Protein AF-A0A7S2WNM4-F1 (afdb_monomer_lite)

Radius of gyration: 21.68 Å; chains: 1; bounding box: 52×33×75 Å

Sequence (109 aa):
ALYSMICTMNHSCAPNVAVSYSPIEMPGAWRDSKDHETPVSGIPPLKAQVHALRDIEPGEELRFSYIDTSASLSERRLALSDYGFICSCPLCQSQQQSEGNLHVRPDEE

pLDDT: mean 84.74, std 17.52, range [47.5, 98.38]

InterPro domains:
  IPR001214 SET domain [PF00856] (8-66)
  IPR001214 SET domain [PS50280] (1-67)
  IPR046341 SET domain superfamily [G3DSA:2.170.270.10] (1-98)
  IPR046341 SET domain superfamily [SSF82199] (5-95)
  IPR050869 Histone-lysine N-methyltransferase [PTHR12197] (1-100)

Secondary structure (DSSP, 8-state):
---HHHHTSEE-SS-SEEEEEEE---TTTTS---SS---TTSPPPEEEEEEESS---TTPPPEE-SS-SSS-HHHHHHHHGGGT-----HHHHHHHHHHHGGG------

Structure (mmCIF, N/CA/C/O backbone):
data_AF-A0A7S2WNM4-F1
#
_entry.id   AF-A0A7S2WNM4-F1
#
loop_
_atom_site.group_PDB
_atom_site.id
_atom_site.type_symbol
_atom_site.label_atom_id
_atom_site.label_alt_id
_atom_site.label_comp_id
_atom_site.label_asym_id
_atom_site.label_entity_id
_atom_site.label_seq_id
_atom_site.pdbx_PDB_ins_code
_atom_site.Cartn_x
_atom_site.Cartn_y
_atom_site.Cartn_z
_atom_site.occupancy
_atom_site.B_i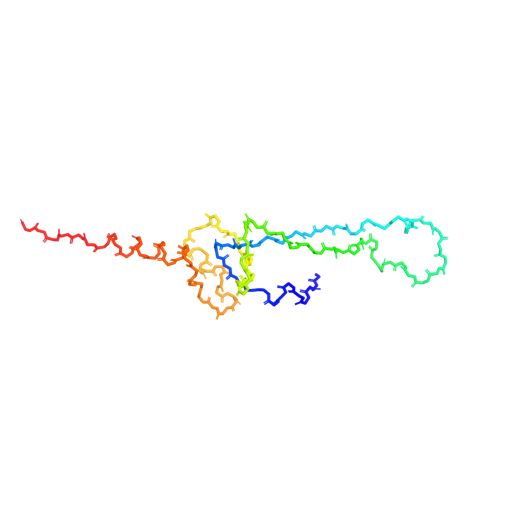so_or_equiv
_atom_site.auth_seq_id
_atom_site.auth_comp_id
_atom_site.auth_asym_id
_atom_site.auth_atom_id
_atom_site.pdbx_PDB_model_num
ATOM 1 N N . ALA A 1 1 ? 5.054 6.125 -13.451 1.00 81.94 1 ALA A N 1
ATOM 2 C CA . ALA A 1 1 ? 5.005 4.795 -14.096 1.00 81.94 1 ALA A CA 1
ATOM 3 C C . ALA A 1 1 ? 3.655 4.160 -13.792 1.00 81.94 1 ALA A C 1
ATOM 5 O O . ALA A 1 1 ? 3.102 4.464 -12.743 1.00 81.94 1 ALA A O 1
ATOM 6 N N . LEU A 1 2 ? 3.122 3.331 -14.690 1.00 90.75 2 LEU A N 1
ATOM 7 C CA . LEU A 1 2 ? 1.856 2.621 -14.496 1.00 90.75 2 LEU A CA 1
ATOM 8 C C . LEU A 1 2 ? 2.137 1.117 -14.455 1.00 90.75 2 LEU A C 1
ATOM 10 O O . LEU A 1 2 ? 2.809 0.603 -15.346 1.00 90.75 2 LEU A O 1
ATOM 14 N N . TYR A 1 3 ? 1.617 0.426 -13.442 1.00 94.81 3 TYR A N 1
ATOM 15 C CA . TYR A 1 3 ? 1.768 -1.021 -13.284 1.00 94.81 3 TYR A CA 1
ATOM 16 C C . TYR A 1 3 ? 0.392 -1.659 -13.156 1.00 94.81 3 TYR A C 1
ATOM 18 O O . TYR A 1 3 ? -0.135 -1.790 -12.054 1.00 94.81 3 TYR A O 1
ATOM 26 N N . SER A 1 4 ? -0.194 -2.060 -14.283 1.00 95.62 4 SER A N 1
ATOM 27 C CA . SER A 1 4 ? -1.604 -2.463 -14.344 1.00 95.62 4 SER A CA 1
ATOM 28 C C . SER A 1 4 ? -1.968 -3.584 -13.365 1.00 95.62 4 SER A C 1
ATOM 30 O O . SER A 1 4 ? -3.023 -3.514 -12.751 1.00 95.62 4 SER A O 1
ATOM 32 N N . MET A 1 5 ? -1.084 -4.567 -13.150 1.00 94.50 5 MET A N 1
ATOM 33 C CA . MET A 1 5 ? -1.326 -5.652 -12.181 1.00 94.50 5 MET A CA 1
ATOM 34 C C . MET A 1 5 ? -1.296 -5.187 -10.719 1.00 94.50 5 MET A C 1
ATOM 36 O O . MET A 1 5 ? -1.884 -5.821 -9.852 1.00 94.50 5 MET A O 1
ATOM 40 N N . ILE A 1 6 ? -0.582 -4.102 -10.419 1.00 96.44 6 ILE A N 1
ATOM 41 C CA . ILE A 1 6 ? -0.532 -3.543 -9.063 1.00 96.44 6 ILE A CA 1
ATOM 42 C C . ILE A 1 6 ? -1.749 -2.665 -8.816 1.00 96.44 6 ILE A C 1
ATOM 44 O O . ILE A 1 6 ? -2.322 -2.713 -7.734 1.00 96.44 6 ILE A O 1
ATOM 48 N N . CYS A 1 7 ? -2.193 -1.931 -9.838 1.00 96.19 7 CYS A N 1
ATOM 49 C CA . CYS A 1 7 ? -3.394 -1.104 -9.775 1.00 96.19 7 CYS A CA 1
ATOM 50 C C . CYS A 1 7 ? -4.683 -1.900 -9.500 1.00 96.19 7 CYS A C 1
ATOM 52 O O . CYS A 1 7 ? -5.686 -1.293 -9.146 1.00 96.19 7 CYS A O 1
ATOM 54 N N . THR A 1 8 ? -4.677 -3.229 -9.654 1.00 96.38 8 THR A N 1
ATOM 55 C CA . THR A 1 8 ? -5.819 -4.093 -9.316 1.00 96.38 8 THR A CA 1
ATOM 56 C C . THR A 1 8 ? -5.826 -4.579 -7.865 1.00 96.38 8 THR A C 1
ATOM 58 O O . THR A 1 8 ? -6.813 -5.174 -7.445 1.00 96.38 8 THR A O 1
ATOM 61 N N . MET A 1 9 ? -4.743 -4.390 -7.102 1.00 97.56 9 MET A N 1
ATOM 62 C CA . MET A 1 9 ? -4.699 -4.779 -5.688 1.00 97.56 9 MET A CA 1
ATOM 63 C C . MET A 1 9 ? -5.328 -3.693 -4.827 1.00 97.56 9 MET A C 1
ATOM 65 O O . MET A 1 9 ? -4.984 -2.527 -4.979 1.00 97.56 9 MET A O 1
ATOM 69 N N . ASN A 1 10 ? -6.197 -4.081 -3.897 1.00 97.94 10 ASN A N 1
ATOM 70 C CA . ASN A 1 10 ? -6.893 -3.134 -3.034 1.00 97.94 10 ASN A CA 1
ATOM 71 C C . ASN A 1 10 ? -6.053 -2.685 -1.831 1.00 97.94 10 ASN A C 1
ATOM 73 O O . ASN A 1 10 ? -5.019 -3.264 -1.482 1.00 97.94 10 ASN A O 1
ATOM 77 N N . HIS A 1 11 ? -6.561 -1.657 -1.156 1.00 97.94 11 HIS A N 1
ATOM 78 C CA . HIS A 1 11 ? -5.978 -1.102 0.053 1.00 97.94 11 HIS A CA 1
ATOM 79 C C . HIS A 1 11 ? -6.276 -1.931 1.316 1.00 97.94 11 HIS A C 1
ATOM 81 O O . HIS A 1 11 ? -7.405 -2.370 1.541 1.00 97.94 11 HIS A O 1
ATOM 87 N N . SER A 1 12 ? -5.298 -2.032 2.217 1.00 98.25 12 SER A N 1
ATOM 88 C CA . SER A 1 12 ? -5.508 -2.345 3.637 1.00 98.25 12 SER A CA 1
ATOM 89 C C . SER A 1 12 ? -4.512 -1.571 4.504 1.00 98.25 12 SER A C 1
ATOM 91 O O . SER A 1 12 ? -3.330 -1.517 4.171 1.00 98.25 12 SER A O 1
ATOM 93 N N . CYS A 1 13 ? -4.952 -1.029 5.650 1.00 97.62 13 CYS A N 1
ATOM 94 C CA . CYS A 1 13 ? -4.031 -0.469 6.653 1.00 97.62 13 CYS A CA 1
ATOM 95 C C . CYS A 1 13 ? -3.296 -1.563 7.455 1.00 97.62 13 CYS A C 1
ATOM 97 O O . CYS A 1 13 ? -2.354 -1.262 8.178 1.00 97.62 13 CYS A O 1
ATOM 99 N N . ALA A 1 14 ? -3.723 -2.822 7.321 1.00 96.81 14 ALA A N 1
ATOM 100 C CA . ALA A 1 14 ? -3.002 -4.017 7.755 1.00 96.81 14 ALA A CA 1
ATOM 101 C C . ALA A 1 14 ? -2.757 -4.906 6.520 1.00 96.81 14 ALA A C 1
ATOM 103 O O . ALA A 1 14 ? -3.520 -5.850 6.281 1.00 96.81 14 ALA A O 1
ATOM 104 N N . PRO A 1 15 ? -1.809 -4.531 5.647 1.00 97.81 15 PRO A N 1
ATOM 105 C CA . PRO A 1 15 ? -1.582 -5.229 4.388 1.00 97.81 15 PRO A CA 1
ATOM 106 C C . PRO A 1 15 ? -0.956 -6.611 4.608 1.00 97.81 15 PRO A C 1
ATOM 108 O O . PRO A 1 15 ? -0.290 -6.853 5.613 1.00 97.81 15 PRO A O 1
ATOM 111 N N . ASN A 1 16 ? -1.151 -7.514 3.647 1.00 98.25 16 ASN A N 1
ATOM 112 C CA . ASN A 1 16 ? -0.460 -8.809 3.600 1.00 98.25 16 ASN A CA 1
ATOM 113 C C . ASN A 1 16 ? 0.679 -8.826 2.570 1.00 98.25 16 ASN A C 1
ATOM 115 O O . ASN A 1 16 ? 1.508 -9.734 2.599 1.00 98.25 16 ASN A O 1
ATOM 119 N N . VAL A 1 17 ? 0.771 -7.799 1.720 1.00 98.31 17 VAL A N 1
ATOM 120 C CA . VAL A 1 17 ? 1.874 -7.607 0.779 1.00 98.31 17 VAL A CA 1
ATOM 121 C C . VAL A 1 17 ? 2.421 -6.179 0.815 1.00 98.31 17 VAL A C 1
ATOM 123 O O . VAL A 1 17 ? 1.704 -5.220 1.103 1.00 98.31 17 VAL A O 1
ATOM 126 N N . ALA A 1 18 ? 3.696 -6.027 0.469 1.00 97.62 18 ALA A N 1
ATOM 127 C CA . ALA A 1 18 ? 4.349 -4.745 0.223 1.00 97.62 18 ALA A CA 1
ATOM 128 C C . ALA A 1 18 ? 4.838 -4.659 -1.225 1.00 97.62 18 ALA A C 1
ATOM 130 O O . ALA A 1 18 ? 5.212 -5.665 -1.826 1.00 97.62 18 ALA A O 1
ATOM 131 N N . VAL A 1 19 ? 4.862 -3.448 -1.782 1.00 97.12 19 VAL A N 1
ATOM 132 C CA . VAL A 1 19 ? 5.335 -3.194 -3.146 1.00 97.12 19 VAL A CA 1
ATOM 133 C C . VAL A 1 19 ? 6.639 -2.407 -3.092 1.00 97.12 19 VAL A C 1
ATOM 135 O O . VAL A 1 19 ? 6.693 -1.340 -2.486 1.00 97.12 19 VAL A O 1
ATOM 138 N N . SER A 1 20 ? 7.683 -2.910 -3.747 1.00 95.75 20 SER A N 1
ATOM 139 C CA . SER A 1 20 ? 8.958 -2.207 -3.923 1.00 95.75 20 SER A CA 1
ATOM 140 C C . SER A 1 20 ? 9.225 -1.941 -5.399 1.00 95.75 20 SER A C 1
ATOM 142 O O . SER A 1 20 ? 8.924 -2.789 -6.240 1.00 95.75 20 SER A O 1
ATOM 144 N N . TYR A 1 21 ? 9.860 -0.814 -5.709 1.00 93.75 21 TYR A N 1
ATOM 145 C CA . TYR A 1 21 ? 10.250 -0.451 -7.070 1.00 93.75 21 TYR A CA 1
ATOM 146 C C . TYR A 1 21 ? 11.771 -0.376 -7.167 1.00 93.75 21 TYR A C 1
ATOM 148 O O . TYR A 1 21 ? 12.404 0.322 -6.378 1.00 93.75 21 TYR A O 1
ATOM 156 N N . SER A 1 22 ? 12.353 -1.084 -8.128 1.00 92.31 22 SER A N 1
ATOM 157 C CA . SER A 1 22 ? 13.797 -1.124 -8.360 1.00 92.31 22 SER A CA 1
ATOM 158 C C . SER A 1 22 ? 14.112 -0.856 -9.833 1.00 92.31 22 SER A C 1
ATOM 160 O O . SER A 1 22 ? 13.331 -1.242 -10.706 1.00 92.31 22 SER A O 1
ATOM 162 N N . PRO A 1 23 ? 15.225 -0.180 -10.159 1.00 89.44 23 PRO A N 1
ATOM 163 C CA . PRO A 1 23 ? 15.722 -0.132 -11.527 1.00 89.44 23 PRO A CA 1
ATOM 164 C C . PRO A 1 23 ? 15.975 -1.541 -12.060 1.00 89.44 23 PRO A C 1
ATOM 166 O O . PRO A 1 23 ? 16.502 -2.397 -11.350 1.00 89.44 23 PRO A O 1
ATOM 169 N N . ILE A 1 24 ? 15.636 -1.781 -13.322 1.00 83.62 24 ILE A N 1
ATOM 170 C CA . ILE A 1 24 ? 16.094 -2.976 -14.021 1.00 83.62 24 ILE A CA 1
ATOM 171 C C . ILE A 1 24 ? 17.558 -2.745 -14.376 1.00 83.62 24 ILE A C 1
ATOM 173 O O . ILE A 1 24 ? 17.883 -1.881 -15.195 1.00 83.62 24 ILE A O 1
ATOM 177 N N . GLU A 1 25 ? 18.443 -3.515 -13.751 1.00 79.06 25 GLU A N 1
ATOM 178 C CA . GLU A 1 25 ? 19.829 -3.598 -14.190 1.00 79.06 25 GLU A CA 1
ATOM 179 C C . GLU A 1 25 ? 19.848 -4.199 -15.596 1.00 79.06 25 GLU A C 1
ATOM 181 O O . GLU A 1 25 ? 19.433 -5.338 -15.803 1.00 79.06 25 GLU A O 1
ATOM 186 N N . MET A 1 26 ? 20.292 -3.409 -16.572 1.00 67.56 26 MET A N 1
ATOM 187 C CA . MET A 1 26 ? 20.465 -3.839 -17.957 1.00 67.56 26 MET A CA 1
ATOM 188 C C . MET A 1 26 ? 21.966 -4.013 -18.218 1.00 67.56 26 MET A C 1
ATOM 190 O O . MET A 1 26 ? 22.666 -3.015 -18.428 1.00 67.56 26 MET A O 1
ATOM 194 N N . PRO A 1 27 ? 22.503 -5.247 -18.212 1.00 61.09 27 PRO A N 1
ATOM 195 C CA . PRO A 1 27 ? 23.892 -5.482 -18.578 1.00 61.09 27 PRO A CA 1
ATOM 196 C C . PRO A 1 27 ? 24.077 -5.158 -20.068 1.00 61.09 27 PRO A C 1
ATOM 198 O O . PRO A 1 27 ? 23.556 -5.864 -20.925 1.00 61.09 27 PRO A O 1
ATOM 201 N N . GLY A 1 28 ? 24.801 -4.080 -20.390 1.00 57.00 28 GLY A N 1
ATOM 202 C CA . GLY A 1 28 ? 25.198 -3.754 -21.770 1.00 57.00 28 GLY A CA 1
ATOM 203 C C . GLY A 1 28 ? 24.528 -2.541 -22.429 1.00 57.00 28 GLY A C 1
ATOM 204 O O . GLY A 1 28 ? 24.915 -2.200 -23.542 1.00 57.00 28 GLY A O 1
ATOM 205 N N . ALA A 1 29 ? 23.621 -1.824 -21.754 1.00 54.50 29 ALA A N 1
ATOM 206 C CA . ALA A 1 29 ? 22.946 -0.636 -22.315 1.00 54.50 29 ALA A CA 1
ATOM 207 C C . ALA A 1 29 ? 23.858 0.601 -22.526 1.00 54.50 29 ALA A C 1
ATOM 209 O O . ALA A 1 29 ? 23.411 1.618 -23.047 1.00 54.50 29 ALA A O 1
ATOM 210 N N . TRP A 1 30 ? 25.139 0.506 -22.149 1.00 51.19 30 TRP A N 1
ATOM 211 C CA . TRP A 1 30 ? 26.173 1.531 -22.362 1.00 51.19 30 TRP A CA 1
ATOM 212 C C . TRP A 1 30 ? 27.168 1.173 -23.475 1.00 51.19 30 TRP A C 1
ATOM 214 O O . TRP A 1 30 ? 28.229 1.784 -23.562 1.00 51.19 30 TRP A O 1
ATOM 224 N N . ARG A 1 31 ? 26.902 0.145 -24.294 1.00 47.53 31 ARG A N 1
ATOM 225 C CA . ARG A 1 31 ? 27.747 -0.156 -25.458 1.00 47.53 31 ARG A CA 1
ATOM 226 C C . ARG A 1 31 ? 27.121 0.436 -26.706 1.00 47.53 31 ARG A C 1
ATOM 228 O O . ARG A 1 31 ? 26.156 -0.116 -27.222 1.00 47.53 31 ARG A O 1
ATOM 235 N N . ASP A 1 32 ? 27.700 1.554 -27.140 1.00 53.38 32 ASP A N 1
ATOM 236 C CA . ASP A 1 32 ? 27.685 2.135 -28.487 1.00 53.38 32 ASP A CA 1
ATOM 237 C C . ASP A 1 32 ? 26.940 1.291 -29.530 1.00 53.38 32 ASP A C 1
ATOM 239 O O . ASP A 1 32 ? 27.543 0.536 -30.291 1.00 53.38 32 ASP A O 1
ATOM 243 N N . SER A 1 33 ? 25.615 1.401 -29.565 1.00 51.69 33 SER A N 1
ATOM 244 C CA . SER A 1 33 ? 24.798 0.726 -30.568 1.00 51.69 33 SER A CA 1
ATOM 245 C C . SER A 1 33 ? 23.989 1.801 -31.270 1.00 51.69 33 SER A C 1
ATOM 247 O O . SER A 1 33 ? 23.172 2.483 -30.658 1.00 51.69 33 SER A O 1
ATOM 249 N N . LYS A 1 34 ? 24.246 1.977 -32.569 1.00 54.19 34 LYS A N 1
ATOM 250 C CA . LYS A 1 34 ? 23.494 2.851 -33.487 1.00 54.19 34 LYS A CA 1
ATOM 251 C C . LYS A 1 34 ? 22.068 2.335 -33.756 1.00 54.19 34 LYS A C 1
ATOM 253 O O . LYS A 1 34 ? 21.431 2.761 -34.716 1.00 54.19 34 LYS A O 1
ATOM 258 N N . ASP A 1 35 ? 21.570 1.460 -32.893 1.00 54.03 35 ASP A N 1
ATOM 259 C CA . ASP A 1 35 ? 20.331 0.726 -33.051 1.00 54.03 35 ASP A CA 1
ATOM 260 C C . ASP A 1 35 ? 19.308 1.268 -32.047 1.00 54.03 35 ASP A C 1
ATOM 262 O O . ASP A 1 35 ? 19.618 1.626 -30.911 1.00 54.03 35 ASP A O 1
ATOM 266 N N . HIS A 1 36 ? 18.087 1.427 -32.531 1.00 52.88 36 HIS A N 1
ATOM 267 C CA . HIS A 1 36 ? 17.098 2.417 -32.111 1.00 52.88 36 HIS A CA 1
ATOM 268 C C . HIS A 1 36 ? 16.329 2.069 -30.815 1.00 52.88 36 HIS A C 1
ATOM 270 O O . HIS A 1 36 ? 15.120 2.273 -30.745 1.00 52.88 36 HIS A O 1
ATOM 276 N N . GLU A 1 37 ? 17.004 1.553 -29.785 1.00 57.03 37 GLU A N 1
ATOM 277 C CA . GLU A 1 37 ? 16.364 1.073 -28.544 1.00 57.03 37 GLU A CA 1
ATOM 278 C C . GLU A 1 37 ? 16.946 1.704 -27.270 1.00 57.03 37 GLU A C 1
ATOM 280 O O . GLU A 1 37 ? 16.859 1.149 -26.174 1.00 57.03 37 GLU A O 1
ATOM 285 N N . THR A 1 38 ? 17.552 2.886 -27.383 1.00 55.44 38 THR A N 1
ATOM 286 C CA . THR A 1 38 ? 17.936 3.656 -26.199 1.00 55.44 38 THR A CA 1
ATOM 287 C C . THR A 1 38 ? 16.674 4.150 -25.477 1.00 55.44 38 THR A C 1
ATOM 289 O O . THR A 1 38 ? 15.798 4.754 -26.105 1.00 55.44 38 THR A O 1
ATOM 292 N N . PRO A 1 39 ? 16.534 3.936 -24.152 1.00 55.81 39 PRO A N 1
ATOM 293 C CA . PRO A 1 39 ? 15.469 4.567 -23.388 1.00 55.81 39 PRO A CA 1
ATOM 294 C C . PRO A 1 39 ? 15.580 6.080 -23.573 1.00 55.81 39 PRO A C 1
ATOM 296 O O . PRO A 1 39 ? 16.619 6.663 -23.265 1.00 55.81 39 PRO A O 1
ATOM 299 N N . VAL A 1 40 ? 14.500 6.704 -24.047 1.00 58.75 40 VAL A N 1
ATOM 300 C CA . VAL A 1 40 ? 14.389 8.109 -24.503 1.00 58.75 40 VAL A CA 1
ATOM 301 C C . VAL A 1 40 ? 14.917 9.155 -23.492 1.00 58.75 40 VAL A C 1
ATOM 303 O O . VAL A 1 40 ? 15.080 10.322 -23.826 1.00 58.75 40 VAL A O 1
ATOM 306 N N . SER A 1 41 ? 15.215 8.755 -22.252 1.00 63.50 41 SER A N 1
ATOM 307 C CA . SER A 1 41 ? 15.537 9.634 -21.125 1.00 63.50 41 SER A CA 1
ATOM 308 C C . SER A 1 41 ? 16.786 9.236 -20.314 1.00 63.50 41 SER A C 1
ATOM 310 O O . SER A 1 41 ? 17.095 9.924 -19.343 1.00 63.50 41 SER A O 1
ATOM 312 N N . GLY A 1 42 ? 17.494 8.143 -20.630 1.00 65.94 42 GLY A N 1
ATOM 313 C CA . GLY A 1 42 ? 18.620 7.674 -19.795 1.00 65.94 42 GLY A CA 1
ATOM 314 C C . GLY A 1 42 ? 18.223 7.198 -18.384 1.00 65.94 42 GLY A C 1
ATOM 315 O O . GLY A 1 42 ? 19.087 6.919 -17.556 1.00 65.94 42 GLY A O 1
ATOM 316 N N . ILE A 1 43 ? 16.919 7.088 -18.107 1.00 69.56 43 ILE A N 1
ATOM 317 C CA . ILE A 1 43 ? 16.376 6.511 -1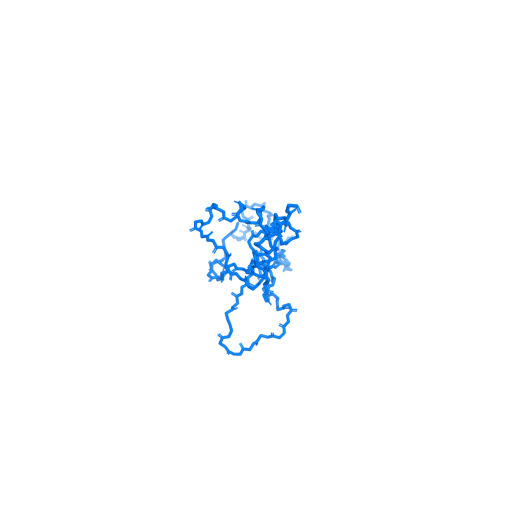6.877 1.00 69.56 43 ILE A CA 1
ATOM 318 C C . ILE A 1 43 ? 16.115 5.021 -17.142 1.00 69.56 43 ILE A C 1
ATOM 320 O O . ILE A 1 43 ? 15.400 4.703 -18.099 1.00 69.56 43 ILE A O 1
ATOM 324 N N . PRO A 1 44 ? 16.674 4.100 -16.335 1.00 76.88 44 PRO A N 1
ATOM 325 C CA . PRO A 1 44 ? 16.415 2.675 -16.493 1.00 76.88 44 PRO A CA 1
ATOM 326 C C . PRO A 1 44 ? 14.929 2.368 -16.255 1.00 76.88 44 PRO A C 1
ATOM 328 O O . PRO A 1 44 ? 14.298 3.002 -15.400 1.00 76.88 44 PRO A O 1
ATOM 331 N N . PRO A 1 45 ? 14.348 1.391 -16.974 1.00 82.06 45 PRO A N 1
ATOM 332 C CA . PRO A 1 45 ? 12.980 0.978 -16.710 1.00 82.06 45 PRO A CA 1
ATOM 333 C C . PRO A 1 45 ? 12.868 0.457 -15.273 1.00 82.06 45 PRO A C 1
ATOM 335 O O . PRO A 1 45 ? 13.786 -0.171 -14.747 1.00 82.06 45 PRO A O 1
ATOM 338 N N . LEU A 1 46 ? 11.743 0.744 -14.623 1.00 88.88 46 LEU A N 1
ATOM 339 C CA . LEU A 1 46 ? 11.490 0.331 -13.248 1.00 88.88 46 LEU A CA 1
ATOM 340 C C . LEU A 1 46 ? 10.762 -1.020 -13.225 1.00 88.88 46 LEU A C 1
ATOM 342 O O . LEU A 1 46 ? 9.813 -1.255 -13.974 1.00 88.88 46 LEU A O 1
ATOM 346 N N . LYS A 1 47 ? 11.192 -1.897 -12.322 1.00 92.19 47 LYS A N 1
ATOM 347 C CA . LYS A 1 47 ? 10.545 -3.154 -11.964 1.00 92.19 47 LYS A CA 1
ATOM 348 C C . LYS A 1 47 ? 9.793 -2.960 -10.660 1.00 92.19 47 LYS A C 1
ATOM 350 O O . LYS A 1 47 ? 10.373 -2.540 -9.663 1.00 92.19 47 LYS A O 1
ATOM 355 N N . ALA A 1 48 ? 8.518 -3.317 -10.650 1.00 94.94 48 ALA A N 1
ATOM 356 C CA . ALA A 1 48 ? 7.759 -3.428 -9.418 1.00 94.94 48 ALA A CA 1
ATOM 357 C C . ALA A 1 48 ? 7.779 -4.877 -8.917 1.00 94.94 48 ALA A C 1
ATOM 359 O O . ALA A 1 48 ? 7.649 -5.819 -9.700 1.00 94.94 48 ALA A O 1
ATOM 360 N N . GLN A 1 49 ? 7.960 -5.054 -7.614 1.00 96.56 49 GLN A N 1
ATOM 361 C CA . GLN A 1 49 ? 7.987 -6.352 -6.949 1.00 96.56 49 GLN A CA 1
ATOM 362 C C . GLN A 1 49 ? 6.988 -6.336 -5.802 1.00 96.56 49 GLN A C 1
ATOM 364 O O . GLN A 1 49 ? 6.957 -5.381 -5.029 1.00 96.56 49 GLN A O 1
ATOM 369 N N . VAL A 1 50 ? 6.187 -7.393 -5.705 1.00 97.69 50 VAL A N 1
ATOM 370 C CA . VAL A 1 50 ? 5.218 -7.593 -4.629 1.00 97.69 50 VAL A CA 1
ATOM 371 C C . VAL A 1 50 ? 5.779 -8.665 -3.704 1.00 97.69 50 VAL A C 1
ATOM 373 O O . VAL A 1 50 ? 6.086 -9.766 -4.156 1.00 97.69 50 VAL A O 1
ATOM 376 N N . HIS A 1 51 ? 5.939 -8.330 -2.430 1.00 98.06 51 HIS A N 1
ATOM 377 C CA . HIS A 1 51 ? 6.518 -9.201 -1.411 1.00 98.06 51 HIS A CA 1
ATOM 378 C C . HIS A 1 51 ? 5.463 -9.526 -0.366 1.00 98.06 51 HIS A C 1
ATOM 380 O O . HIS A 1 51 ? 4.800 -8.617 0.131 1.00 98.06 51 HIS A O 1
ATOM 386 N N . ALA A 1 52 ? 5.319 -10.801 -0.017 1.00 98.38 52 ALA A N 1
ATOM 387 C CA . ALA A 1 52 ? 4.464 -11.209 1.090 1.00 98.38 52 ALA A CA 1
ATOM 388 C C . ALA A 1 52 ? 5.072 -10.757 2.428 1.00 98.38 52 ALA A C 1
ATOM 390 O O . ALA A 1 52 ? 6.277 -10.880 2.643 1.00 98.38 52 ALA A O 1
ATOM 391 N N . LEU A 1 53 ? 4.238 -10.221 3.320 1.00 97.69 53 LEU A N 1
ATOM 392 C CA . LEU A 1 53 ? 4.628 -9.794 4.674 1.00 97.69 53 LEU A CA 1
ATOM 393 C C . LEU A 1 53 ? 4.404 -10.890 5.726 1.00 97.69 53 LEU A C 1
ATOM 395 O O . LEU A 1 53 ? 4.887 -10.789 6.851 1.00 97.69 53 LEU A O 1
ATOM 399 N N . ARG A 1 54 ? 3.642 -11.915 5.355 1.00 97.62 54 ARG A N 1
ATOM 400 C CA . ARG A 1 54 ? 3.318 -13.117 6.123 1.00 97.62 54 ARG A CA 1
ATOM 401 C C . ARG A 1 54 ? 2.848 -14.199 5.153 1.00 97.62 54 ARG A C 1
ATOM 403 O O . ARG A 1 54 ? 2.656 -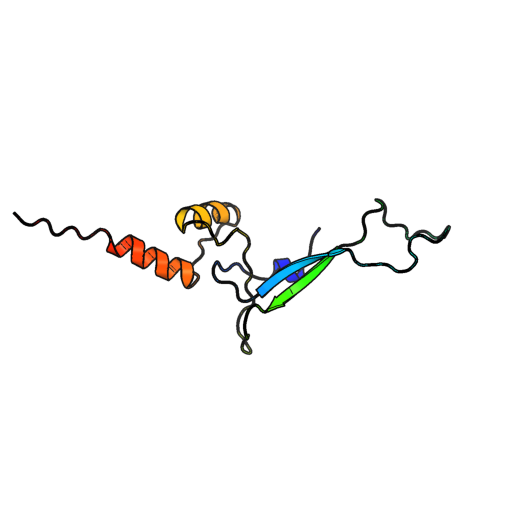13.904 3.974 1.00 97.62 54 ARG A O 1
ATOM 410 N N . ASP A 1 55 ? 2.599 -15.400 5.653 1.00 98.25 55 ASP A N 1
ATOM 411 C CA . ASP A 1 55 ? 1.939 -16.444 4.870 1.00 98.25 55 ASP A CA 1
ATOM 412 C C . ASP A 1 55 ? 0.541 -15.985 4.412 1.00 98.25 55 ASP A C 1
ATOM 414 O O . ASP A 1 55 ? -0.170 -15.265 5.132 1.00 98.25 55 ASP A O 1
ATOM 418 N N . ILE A 1 56 ? 0.186 -16.357 3.179 1.00 98.31 56 ILE A N 1
ATOM 419 C CA . ILE A 1 56 ? -1.056 -15.978 2.493 1.00 98.31 56 ILE A CA 1
ATOM 420 C C . ILE A 1 56 ? -1.732 -17.259 2.019 1.00 98.31 56 ILE A C 1
ATOM 422 O O . ILE A 1 56 ? -1.154 -18.020 1.240 1.00 98.31 56 ILE A O 1
ATOM 426 N N . GLU A 1 57 ? -2.957 -17.484 2.480 1.00 98.12 57 GLU A N 1
ATOM 427 C CA . GLU A 1 57 ? -3.702 -18.702 2.166 1.00 98.12 57 GLU A CA 1
ATOM 428 C C . GLU A 1 57 ? -4.339 -18.648 0.763 1.00 98.12 57 GLU A C 1
ATOM 430 O O . GLU A 1 57 ? -4.666 -17.565 0.260 1.00 98.12 57 GLU A O 1
ATOM 435 N N . PRO A 1 58 ? -4.580 -19.801 0.109 1.00 98.19 58 PRO A N 1
ATOM 436 C CA . PRO A 1 58 ? -5.298 -19.841 -1.160 1.00 98.19 58 PRO A CA 1
ATOM 437 C C . PRO A 1 58 ? -6.676 -19.170 -1.073 1.00 98.19 58 PRO A C 1
ATOM 439 O O . PRO A 1 58 ? -7.500 -19.506 -0.225 1.00 98.19 58 PRO A O 1
ATOM 442 N N . GLY A 1 59 ? -6.937 -18.232 -1.987 1.00 97.94 59 GLY A N 1
ATOM 443 C CA . GLY A 1 59 ? -8.181 -17.455 -2.019 1.00 97.94 59 GLY A CA 1
ATOM 444 C C . GLY A 1 59 ? -8.178 -16.206 -1.132 1.00 97.94 59 GLY A C 1
ATOM 445 O O . GLY A 1 59 ? -9.127 -15.426 -1.202 1.00 97.94 59 GLY A O 1
ATOM 446 N N . GLU A 1 60 ? -7.126 -15.968 -0.342 1.00 98.06 60 GLU A N 1
ATOM 447 C CA . GLU A 1 60 ? -6.960 -14.708 0.377 1.00 98.06 60 GLU A CA 1
ATOM 448 C C . GLU A 1 60 ? -6.649 -13.559 -0.602 1.00 98.06 60 GLU A C 1
ATOM 450 O O . GLU A 1 60 ? -5.816 -13.677 -1.500 1.00 98.06 60 GLU A O 1
ATOM 455 N N . GLU A 1 61 ? -7.321 -12.419 -0.437 1.00 97.94 61 GLU A N 1
ATOM 456 C CA . GLU A 1 61 ? -7.097 -11.242 -1.280 1.00 97.94 61 GLU A CA 1
ATOM 457 C C . GLU A 1 61 ? -5.757 -10.565 -0.956 1.00 97.94 61 GLU A C 1
ATOM 459 O O . GLU A 1 61 ? -5.482 -10.227 0.199 1.00 97.94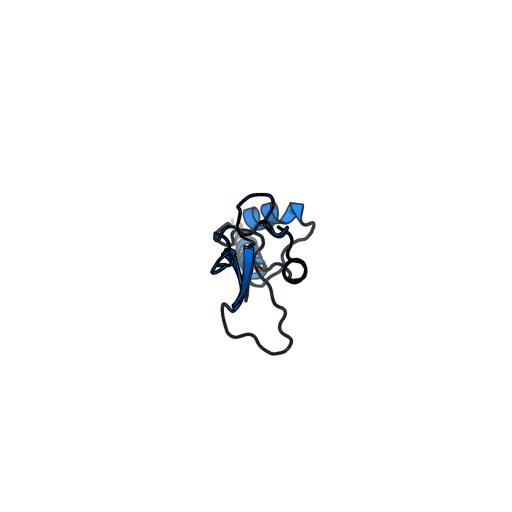 61 GLU A O 1
ATOM 464 N N . LEU A 1 62 ? -4.952 -10.291 -1.986 1.00 98.06 62 LEU A N 1
ATOM 465 C CA . LEU A 1 62 ? -3.728 -9.501 -1.858 1.00 98.06 62 LEU A CA 1
ATOM 466 C C . LEU A 1 62 ? -4.068 -8.020 -1.676 1.00 98.06 62 LEU A C 1
ATOM 468 O O . LEU A 1 62 ? -4.708 -7.407 -2.533 1.00 98.06 62 LEU A O 1
ATOM 472 N N . ARG A 1 63 ? -3.610 -7.437 -0.567 1.00 98.12 63 ARG A N 1
ATOM 473 C CA . ARG A 1 63 ? -3.821 -6.026 -0.234 1.00 98.12 63 ARG A CA 1
ATOM 474 C C . ARG A 1 63 ? -2.521 -5.376 0.206 1.00 98.12 63 ARG A C 1
ATOM 476 O O . ARG A 1 63 ? -1.824 -5.900 1.078 1.00 98.12 63 ARG A O 1
ATOM 483 N N . PHE A 1 64 ? -2.242 -4.202 -0.349 1.00 98.12 64 PHE A N 1
ATOM 484 C CA . PHE A 1 64 ? -1.116 -3.354 0.047 1.00 98.12 64 PHE A CA 1
ATOM 485 C C . PHE A 1 64 ? -1.622 -2.024 0.615 1.00 98.12 64 PHE A C 1
ATOM 487 O O . PHE A 1 64 ? -2.820 -1.739 0.586 1.00 98.12 64 PHE A O 1
ATOM 494 N N . SER A 1 65 ? -0.735 -1.201 1.174 1.00 97.44 65 SER A N 1
ATOM 495 C CA . SER A 1 65 ? -1.133 0.130 1.641 1.00 97.44 65 SER A CA 1
ATOM 496 C C . SER A 1 65 ? -0.913 1.186 0.560 1.00 97.44 65 SER A C 1
ATOM 498 O O . SER A 1 65 ? 0.133 1.213 -0.082 1.00 97.44 65 SER A O 1
ATOM 500 N N . TYR A 1 66 ? -1.889 2.077 0.388 1.00 96.69 66 TYR A N 1
ATOM 501 C CA . TYR A 1 66 ? -1.806 3.220 -0.534 1.00 96.69 66 TYR A CA 1
ATOM 502 C C . TYR A 1 66 ? -1.220 4.455 0.158 1.00 96.69 66 TYR A C 1
ATOM 504 O O . TYR A 1 66 ? -0.871 5.437 -0.486 1.00 96.69 66 TYR A O 1
ATOM 512 N N . ILE A 1 67 ? -1.167 4.403 1.487 1.00 95.88 67 ILE A N 1
ATOM 513 C CA . ILE A 1 67 ? -0.845 5.502 2.388 1.00 95.88 67 ILE A CA 1
ATOM 514 C C . ILE A 1 67 ? 0.127 5.007 3.463 1.00 95.88 67 ILE A C 1
ATOM 516 O O . ILE A 1 67 ? 0.341 3.801 3.618 1.00 95.88 67 ILE A O 1
ATOM 520 N N . ASP A 1 68 ? 0.679 5.922 4.249 1.00 91.81 68 ASP A N 1
ATOM 521 C CA . ASP A 1 68 ? 1.416 5.555 5.454 1.00 91.81 68 ASP A CA 1
ATOM 522 C C . ASP A 1 68 ? 0.458 4.988 6.522 1.00 91.81 68 ASP A C 1
ATOM 524 O O . ASP A 1 68 ? -0.558 5.596 6.867 1.00 91.81 68 ASP A O 1
ATOM 528 N N . THR A 1 69 ? 0.762 3.795 7.035 1.00 91.81 69 THR A N 1
ATOM 529 C CA . THR A 1 69 ? -0.051 3.113 8.051 1.00 91.81 69 THR A CA 1
ATOM 530 C C . THR A 1 69 ? 0.297 3.516 9.482 1.00 91.81 69 THR A C 1
ATOM 532 O O . THR A 1 69 ? -0.458 3.165 10.391 1.00 91.81 69 THR A O 1
ATOM 535 N N . SER A 1 70 ? 1.402 4.240 9.697 1.00 92.75 70 SER A N 1
ATOM 536 C CA . SER A 1 70 ? 1.848 4.691 11.023 1.00 92.75 70 SER A CA 1
ATOM 537 C C . SER A 1 70 ? 0.985 5.816 11.616 1.00 92.75 70 SER A C 1
ATOM 539 O O . SER A 1 70 ? 0.970 6.000 12.833 1.00 92.75 70 SER A O 1
ATOM 541 N N . ALA A 1 71 ? 0.227 6.520 10.771 1.00 93.25 71 ALA A N 1
ATOM 542 C CA . ALA A 1 71 ? -0.666 7.610 11.156 1.00 93.25 71 ALA A CA 1
ATOM 543 C C . ALA A 1 71 ? -1.934 7.132 11.899 1.00 93.25 71 ALA A C 1
ATOM 545 O O . ALA A 1 71 ? -2.313 5.953 11.854 1.00 93.25 71 ALA A O 1
ATOM 546 N N . SER A 1 72 ? -2.621 8.070 12.560 1.00 95.19 72 SER A N 1
ATOM 547 C CA . SER A 1 72 ? -3.882 7.824 13.274 1.00 95.19 72 SER A CA 1
ATOM 548 C C . SER A 1 72 ? -5.025 7.418 12.332 1.00 95.19 72 SER A C 1
ATOM 550 O O . SER A 1 72 ? -4.989 7.670 11.127 1.00 95.19 72 SER A O 1
ATOM 552 N N . LEU A 1 73 ? -6.092 6.812 12.871 1.00 95.44 73 LEU A N 1
ATOM 553 C CA . LEU A 1 73 ? -7.253 6.396 12.073 1.00 95.44 73 LEU A CA 1
ATOM 554 C C . LEU A 1 73 ? -7.863 7.563 11.276 1.00 95.44 73 LEU A C 1
ATOM 556 O O . LEU A 1 73 ? -8.207 7.391 10.105 1.00 95.44 73 LEU A O 1
ATOM 560 N N . SER A 1 74 ? -7.977 8.739 11.900 1.00 95.38 74 SER A N 1
ATOM 561 C CA . SER A 1 74 ? -8.515 9.948 11.266 1.00 95.38 74 SER A CA 1
ATOM 562 C C . SER A 1 74 ? -7.643 10.415 10.096 1.00 95.38 74 SER A C 1
ATOM 564 O O . SER A 1 74 ? -8.146 10.612 8.990 1.00 95.38 74 SER A O 1
ATOM 566 N N . GLU A 1 75 ? -6.323 10.491 10.295 1.00 96.19 75 GLU A N 1
ATOM 567 C CA . GLU A 1 75 ? -5.369 10.888 9.250 1.00 96.19 75 GLU A CA 1
ATOM 568 C C . GLU A 1 75 ? -5.364 9.902 8.081 1.00 96.19 75 GLU A C 1
ATOM 570 O O . GLU A 1 75 ?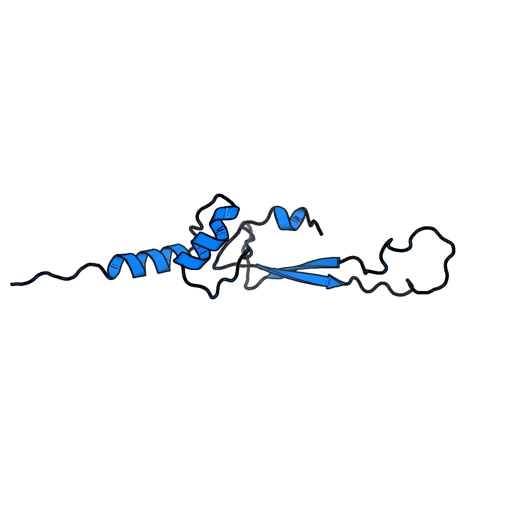 -5.382 10.312 6.921 1.00 96.19 75 GLU A O 1
ATOM 575 N N . ARG A 1 76 ? -5.420 8.595 8.365 1.00 97.00 76 ARG A N 1
ATOM 576 C CA . ARG A 1 76 ? -5.500 7.570 7.317 1.00 97.00 76 ARG A CA 1
ATOM 577 C C . ARG A 1 76 ? -6.793 7.667 6.511 1.00 97.00 76 ARG A C 1
ATOM 579 O O . ARG A 1 76 ? -6.766 7.492 5.298 1.00 97.00 76 ARG A O 1
ATOM 586 N N . ARG A 1 77 ? -7.929 7.963 7.150 1.00 95.69 77 ARG A N 1
ATOM 587 C CA . ARG A 1 77 ? -9.207 8.181 6.447 1.00 95.69 77 ARG A CA 1
ATOM 588 C C . ARG A 1 77 ? -9.170 9.416 5.564 1.00 95.69 77 ARG A C 1
ATOM 590 O O . ARG A 1 77 ? -9.653 9.350 4.439 1.00 95.69 77 ARG A O 1
ATOM 597 N N . LEU A 1 78 ? -8.582 10.501 6.062 1.00 96.31 78 LEU A N 1
ATOM 598 C CA . LEU A 1 78 ? -8.391 11.717 5.283 1.00 96.31 78 LEU A CA 1
ATOM 599 C C . LEU A 1 78 ? -7.492 11.453 4.069 1.00 96.31 78 LEU A C 1
ATOM 601 O O . LEU A 1 78 ? -7.861 11.799 2.960 1.00 96.31 78 LEU A O 1
ATOM 605 N N . ALA A 1 79 ? -6.367 10.757 4.240 1.00 96.50 79 ALA A N 1
ATOM 606 C CA . ALA A 1 79 ? -5.479 10.416 3.127 1.00 96.50 79 ALA A CA 1
ATOM 607 C C . ALA A 1 79 ? -6.133 9.488 2.081 1.00 96.50 79 ALA A C 1
ATOM 609 O O . ALA A 1 79 ? -5.740 9.484 0.917 1.00 96.50 79 ALA A O 1
ATOM 610 N N . LEU A 1 80 ? -7.133 8.694 2.479 1.00 97.50 80 LEU A N 1
ATOM 611 C CA . LEU A 1 80 ? -7.885 7.824 1.574 1.00 97.50 80 LEU A CA 1
ATOM 612 C C . LEU A 1 80 ? -9.082 8.506 0.898 1.00 97.50 80 LEU A C 1
ATOM 614 O O . LEU A 1 80 ? -9.655 7.911 -0.017 1.00 97.50 80 LEU A O 1
ATOM 618 N N . SER A 1 81 ? -9.463 9.728 1.296 1.00 96.12 81 SER A N 1
ATOM 619 C CA . SER A 1 81 ? -10.658 10.387 0.747 1.00 96.12 81 SER A CA 1
ATOM 620 C C . SER A 1 81 ? -10.568 10.593 -0.761 1.00 96.12 81 SER A C 1
ATOM 622 O O . SER A 1 81 ? -11.569 10.443 -1.459 1.00 96.12 81 SER A O 1
ATOM 624 N N . ASP A 1 82 ? -9.361 10.845 -1.266 1.00 94.88 82 ASP A N 1
ATOM 625 C CA . ASP A 1 82 ? -9.090 11.064 -2.690 1.00 94.88 82 ASP A CA 1
ATOM 626 C C . ASP A 1 82 ? -9.342 9.811 -3.544 1.00 94.88 82 ASP A C 1
ATOM 628 O O . ASP A 1 82 ? -9.559 9.908 -4.750 1.00 94.88 82 ASP A O 1
ATOM 632 N N . TYR A 1 83 ? -9.367 8.629 -2.920 1.00 96.50 83 TYR A N 1
ATOM 633 C CA . TYR A 1 83 ? -9.674 7.361 -3.583 1.00 96.50 83 TYR A CA 1
ATOM 634 C C . TYR A 1 83 ? -11.172 7.016 -3.557 1.00 96.50 83 TYR A C 1
ATOM 636 O O . TYR A 1 83 ? -11.578 6.025 -4.162 1.00 96.50 83 TYR A O 1
ATOM 644 N N . GLY A 1 84 ? -12.002 7.801 -2.861 1.00 96.69 84 GLY A N 1
ATOM 645 C CA . GLY A 1 84 ? -13.459 7.647 -2.878 1.00 96.69 84 GLY A CA 1
ATOM 646 C C . GLY A 1 84 ? -14.006 6.443 -2.101 1.00 96.69 84 GLY A C 1
ATOM 647 O O . GLY A 1 84 ? -15.117 5.998 -2.388 1.00 96.69 84 GLY A O 1
ATOM 648 N N . PHE A 1 85 ? -13.267 5.905 -1.123 1.00 96.88 85 PHE A N 1
ATOM 649 C CA . PHE A 1 85 ? -13.738 4.811 -0.263 1.00 96.88 85 PHE A CA 1
ATOM 650 C C . PHE A 1 85 ? -13.365 5.018 1.213 1.00 96.88 85 PHE A C 1
ATOM 652 O O . PHE A 1 85 ? -12.470 5.788 1.551 1.00 96.88 85 PHE A O 1
ATOM 659 N N . ILE A 1 86 ? -14.039 4.287 2.109 1.00 96.44 86 ILE A N 1
ATOM 660 C CA . ILE A 1 86 ? -13.716 4.247 3.542 1.00 96.44 86 ILE A CA 1
ATOM 661 C C . ILE A 1 86 ? -13.102 2.885 3.865 1.00 96.44 86 ILE A C 1
ATOM 663 O O . ILE A 1 86 ? -13.742 1.850 3.688 1.00 96.44 86 ILE A O 1
ATOM 667 N N . CYS A 1 87 ? -11.863 2.875 4.359 1.00 97.38 87 CYS A N 1
ATOM 668 C CA . CYS A 1 87 ? -11.193 1.636 4.748 1.00 97.38 87 CYS A CA 1
ATOM 669 C C . CYS A 1 87 ? -11.867 0.992 5.969 1.00 97.38 87 CYS A C 1
ATOM 671 O O . CYS A 1 87 ? -11.957 1.599 7.040 1.00 97.38 87 CYS A O 1
ATOM 673 N N . SER A 1 88 ? -12.274 -0.268 5.816 1.00 96.44 88 SER A N 1
ATOM 674 C CA . SER A 1 88 ? -12.893 -1.102 6.849 1.00 96.44 88 SER A CA 1
ATOM 675 C C . SER A 1 88 ? -12.028 -2.312 7.224 1.00 96.44 88 SER A C 1
ATOM 677 O O . SER A 1 88 ? -12.547 -3.320 7.696 1.00 96.44 88 SER A O 1
ATOM 679 N N . CYS A 1 89 ? -10.707 -2.243 7.022 1.00 96.88 89 CYS A N 1
ATOM 680 C CA . CYS A 1 89 ? -9.797 -3.331 7.396 1.00 96.88 89 CYS A CA 1
ATOM 681 C C . CYS A 1 89 ? -9.803 -3.597 8.923 1.00 96.88 89 CYS A C 1
ATOM 683 O O . CYS A 1 89 ? -10.192 -2.709 9.691 1.00 96.88 89 CYS A O 1
ATOM 685 N N . PRO A 1 90 ? -9.323 -4.768 9.392 1.00 94.88 90 PRO A N 1
ATOM 686 C CA . PRO A 1 90 ? -9.355 -5.130 10.814 1.00 94.88 90 PRO A CA 1
ATOM 687 C C . PRO A 1 90 ? -8.709 -4.094 11.747 1.00 94.88 90 PRO A C 1
ATOM 689 O O . PRO A 1 90 ? -9.237 -3.824 12.824 1.00 94.88 90 PRO A O 1
ATOM 692 N N . LEU A 1 91 ? -7.612 -3.457 11.315 1.00 95.25 91 LEU A N 1
ATOM 693 C CA . LEU A 1 91 ? -6.955 -2.394 12.083 1.00 95.25 91 LEU A CA 1
ATOM 694 C C . LEU A 1 91 ? -7.875 -1.180 12.272 1.00 95.25 91 LEU A C 1
ATOM 696 O O . LEU A 1 91 ? -8.029 -0.691 13.387 1.00 95.25 91 LEU A O 1
ATOM 700 N N . CYS A 1 92 ? -8.514 -0.715 11.195 1.00 96.06 92 CYS A N 1
ATOM 701 C CA . CYS A 1 92 ? -9.432 0.421 11.253 1.00 96.06 92 CYS A CA 1
ATOM 702 C C . CYS A 1 92 ? -10.680 0.113 12.087 1.00 96.06 92 CYS A C 1
ATOM 704 O O . CYS A 1 92 ? -11.132 0.975 12.834 1.00 96.06 92 CYS A O 1
ATOM 706 N N . GLN A 1 93 ? -11.223 -1.105 11.985 1.00 96.06 93 GLN A N 1
ATOM 707 C CA . GLN A 1 93 ? -12.376 -1.520 12.789 1.00 96.06 93 GLN A CA 1
ATOM 708 C C . GLN A 1 93 ? -12.038 -1.567 14.284 1.00 96.06 93 GLN A C 1
ATOM 710 O O . GLN A 1 93 ? -12.786 -1.026 15.094 1.00 96.06 93 GLN A O 1
ATOM 715 N N . SER A 1 94 ? -10.894 -2.159 14.639 1.00 94.44 94 SER A N 1
ATOM 716 C CA . SER A 1 94 ? -10.413 -2.232 16.023 1.00 94.44 94 SER A CA 1
ATOM 717 C C . SER A 1 94 ? -10.204 -0.837 16.625 1.00 94.44 94 SER A C 1
ATOM 719 O O . SER A 1 94 ? -10.710 -0.531 17.705 1.00 94.44 94 SER A O 1
ATOM 721 N N . GLN A 1 95 ? -9.545 0.060 15.885 1.00 94.25 95 GLN A N 1
ATOM 722 C CA . GLN A 1 95 ? -9.316 1.431 16.342 1.00 94.25 95 GLN A CA 1
ATOM 723 C C . GLN A 1 95 ? -10.621 2.225 16.490 1.00 94.25 95 GLN A C 1
ATOM 725 O O . GLN A 1 95 ? -10.804 2.903 17.497 1.00 94.25 95 GLN A O 1
ATOM 730 N N . GLN A 1 96 ? -11.573 2.078 15.564 1.00 93.12 96 GLN A N 1
ATOM 731 C CA . GLN A 1 96 ? -12.874 2.742 15.674 1.00 93.12 96 GLN A CA 1
ATOM 732 C C . GLN A 1 96 ? -13.655 2.296 16.920 1.00 93.12 96 GLN A C 1
ATOM 734 O O . GLN A 1 96 ? -14.300 3.117 17.569 1.00 93.12 96 GLN A O 1
ATOM 739 N N . GLN A 1 97 ? -13.601 1.009 17.272 1.00 87.69 97 GLN A N 1
ATOM 740 C CA . GLN A 1 97 ? -14.230 0.506 18.498 1.00 87.69 97 GLN A CA 1
ATOM 741 C C . GLN A 1 97 ? -13.566 1.093 19.747 1.00 87.69 97 GLN A C 1
ATOM 743 O O . GLN A 1 97 ? -14.262 1.476 20.684 1.00 87.69 97 GLN A O 1
ATOM 748 N N . SER A 1 98 ? -12.236 1.219 19.742 1.00 82.25 98 SER A N 1
ATOM 749 C CA . SER A 1 98 ? -11.504 1.821 20.859 1.00 82.25 98 SER A CA 1
ATOM 750 C C . SER A 1 98 ? -11.848 3.302 21.063 1.00 82.25 98 SER A C 1
ATOM 752 O O . SER A 1 98 ? -12.056 3.721 22.198 1.00 82.25 98 SER A O 1
ATOM 754 N N . GLU A 1 99 ? -12.010 4.071 19.979 1.00 75.88 99 GLU A N 1
ATOM 755 C CA . GLU A 1 99 ? -12.429 5.479 20.031 1.00 75.88 99 GLU A CA 1
ATOM 756 C C . GLU A 1 99 ? -13.890 5.628 20.491 1.00 75.88 99 GLU A C 1
ATOM 758 O O . GLU A 1 99 ? -14.213 6.542 21.248 1.00 75.88 99 GLU A O 1
ATOM 763 N N . GLY A 1 100 ? -14.775 4.705 20.093 1.00 62.22 100 GLY A N 1
ATOM 764 C CA . GLY A 1 100 ? -16.181 4.695 20.511 1.00 62.22 100 GLY A CA 1
ATOM 765 C C . GLY A 1 100 ? -16.396 4.354 21.992 1.00 62.22 100 GLY A C 1
ATOM 766 O O . GLY A 1 100 ? -17.354 4.831 22.596 1.00 62.22 100 GLY A O 1
ATOM 767 N N . ASN A 1 101 ? -15.495 3.578 22.600 1.00 58.53 101 ASN A N 1
ATOM 768 C CA . ASN A 1 101 ? -15.609 3.146 23.998 1.00 58.53 101 ASN A CA 1
ATOM 769 C C . ASN A 1 101 ? -15.127 4.197 25.020 1.00 58.53 101 ASN A C 1
ATOM 771 O O . ASN A 1 101 ? -15.331 4.026 26.219 1.00 58.53 101 ASN A O 1
ATOM 775 N N . LEU A 1 102 ? -14.501 5.289 24.565 1.00 56.25 102 LEU A N 1
ATOM 776 C CA . LEU A 1 102 ? -13.995 6.381 25.410 1.00 56.25 102 LEU A CA 1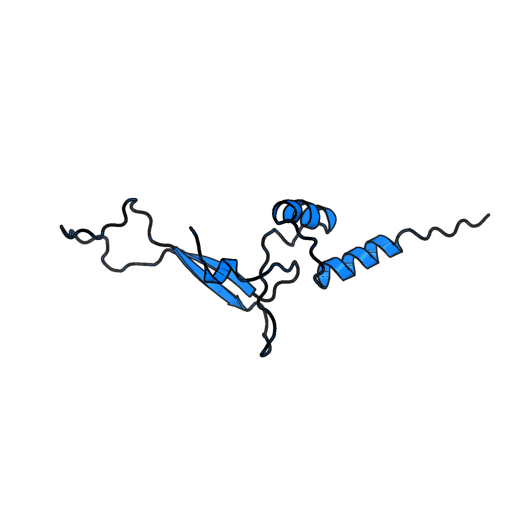
ATOM 777 C C . LEU A 1 102 ? -15.061 7.442 25.766 1.00 56.25 102 LEU A C 1
ATOM 779 O O . LEU A 1 102 ? -14.746 8.388 26.484 1.00 56.25 102 LEU A O 1
ATOM 783 N N . HIS A 1 103 ? -16.314 7.297 25.305 1.00 50.62 103 HIS A N 1
ATOM 784 C CA . HIS A 1 103 ? -17.387 8.288 25.509 1.00 50.62 103 HIS A CA 1
ATOM 785 C C . HIS A 1 103 ? -18.474 7.905 26.532 1.00 50.62 103 HIS A C 1
ATOM 787 O O . HIS A 1 103 ? -19.490 8.592 26.611 1.00 50.62 103 HIS A O 1
ATOM 793 N N . VAL A 1 104 ? -18.280 6.866 27.355 1.00 53.50 104 VAL A N 1
ATOM 794 C CA . VAL A 1 104 ? -19.145 6.633 28.528 1.00 53.50 104 VAL A CA 1
ATOM 795 C C . VAL A 1 104 ? -18.473 7.245 29.754 1.00 53.50 104 VAL A C 1
ATOM 797 O O . VAL A 1 104 ? -17.724 6.584 30.470 1.00 53.50 104 VAL A O 1
ATOM 800 N N . ARG A 1 105 ? -18.728 8.535 29.989 1.00 50.28 105 ARG A N 1
ATOM 801 C CA . ARG A 1 105 ? -18.653 9.086 31.345 1.00 50.28 105 ARG A CA 1
ATOM 802 C C . ARG A 1 105 ? -19.950 8.658 32.036 1.00 50.28 105 ARG A C 1
ATOM 804 O O . ARG A 1 105 ? -21.007 9.033 31.533 1.00 50.28 105 ARG A O 1
ATOM 811 N N . PRO A 1 106 ? -19.921 7.869 33.121 1.00 50.91 106 PRO A N 1
ATOM 812 C CA . PRO A 1 106 ? -21.063 7.848 34.012 1.00 50.91 106 PRO A CA 1
ATOM 813 C C . PRO A 1 106 ? -21.156 9.255 34.604 1.00 50.91 106 PRO A C 1
ATOM 815 O O . PRO A 1 106 ? -20.255 9.700 35.316 1.00 50.91 106 PRO A O 1
ATOM 818 N N . ASP A 1 107 ? -22.195 9.986 34.216 1.00 63.72 107 ASP A N 1
ATOM 819 C CA . ASP A 1 107 ? -22.708 11.060 35.048 1.00 63.72 107 ASP A CA 1
ATOM 820 C C . ASP A 1 107 ? -23.239 10.385 36.319 1.00 63.72 107 ASP A C 1
ATOM 822 O O . ASP A 1 107 ? -24.212 9.636 36.255 1.00 63.72 107 ASP A O 1
ATOM 826 N N . GLU A 1 108 ? -22.572 10.593 37.453 1.00 51.69 108 GLU A N 1
ATOM 827 C CA . GLU A 1 108 ? -23.136 10.293 38.769 1.00 51.69 108 GLU A CA 1
ATOM 828 C C . GLU A 1 108 ? -23.032 11.543 39.656 1.00 51.69 108 GLU A C 1
ATOM 830 O O . GLU A 1 108 ? -21.966 12.157 39.773 1.00 51.69 108 GLU A O 1
ATOM 835 N N . GLU A 1 109 ? -24.214 11.912 40.163 1.00 47.50 109 GLU A N 1
ATOM 836 C CA . GLU A 1 109 ? -24.585 12.970 41.118 1.00 47.50 109 GLU A CA 1
ATOM 837 C C . GLU A 1 109 ? -23.861 12.901 42.469 1.00 47.50 109 GLU A C 1
ATOM 839 O O . GLU A 1 109 ? -23.582 11.783 42.961 1.00 47.50 109 GLU A O 1
#

Organism: NCBI:txid1034831

Foldseek 3Di:
DDDPVVVPAAADLPFQKEKDKDFDDDPPLPPDDPDDDNDPPNGGDIDIDIGGPDDDDPPGGGHDHPDDSVDDLVVSQVVCVVVPDGHPHPVSVVNVVVVVVVPDDPPDD